Protein AF-A0A7L4IFW0-F1 (afdb_monomer)

Secondary structure (DSSP, 8-state):
-EEEEEEEE-SSSSSSPEEEEEEEESS--SSS---TGGGTPPSSEEEEEEE-TTT--EEEEEEEESEEEEEEEEETTSTT-SS-EEEEEEETTEEEEEETTT--

Organism: Scopus umbretta (NCBI:txid33581)

Mean predicted aligned error: 4.43 Å

pLDDT: mean 88.88, std 9.47, range [56.25, 96.88]

Structure (mmCIF, N/CA/C/O backbone):
data_AF-A0A7L4IFW0-F1
#
_entry.id   AF-A0A7L4IFW0-F1
#
loop_
_atom_site.group_PDB
_atom_site.id
_atom_site.type_symbol
_atom_site.label_atom_id
_atom_site.label_alt_id
_atom_site.label_comp_id
_atom_site.label_asym_id
_atom_site.label_entity_id
_atom_site.label_seq_id
_atom_site.pdbx_PDB_ins_code
_atom_site.Cartn_x
_atom_site.Cartn_y
_atom_site.Cartn_z
_atom_site.occupancy
_atom_site.B_iso_or_equiv
_atom_site.auth_seq_id
_atom_site.auth_comp_id
_atom_site.auth_asym_id
_atom_site.auth_atom_id
_atom_site.pdbx_PDB_model_num
ATOM 1 N N . VAL A 1 1 ? 4.780 -10.414 -5.414 1.00 84.88 1 VAL A N 1
ATOM 2 C CA . VAL A 1 1 ? 5.540 -10.854 -4.216 1.00 84.88 1 VAL A CA 1
ATOM 3 C C . VAL A 1 1 ? 5.363 -9.805 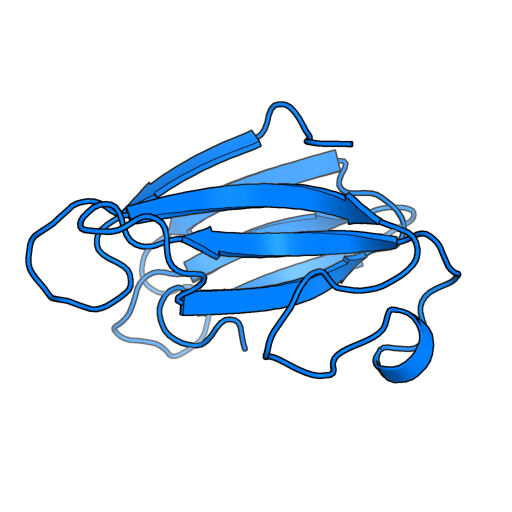-3.138 1.00 84.88 1 VAL A C 1
ATOM 5 O O . VAL A 1 1 ? 5.596 -8.645 -3.440 1.00 84.88 1 VAL A O 1
ATOM 8 N N . ALA A 1 2 ? 4.897 -10.175 -1.946 1.00 89.31 2 ALA A N 1
ATOM 9 C CA . ALA A 1 2 ? 4.707 -9.218 -0.855 1.00 89.31 2 ALA A CA 1
ATOM 10 C C . ALA A 1 2 ? 6.050 -8.807 -0.236 1.00 89.31 2 ALA A C 1
ATOM 12 O O . ALA A 1 2 ? 6.954 -9.636 -0.109 1.00 89.31 2 ALA A O 1
ATOM 13 N N . TYR A 1 3 ? 6.163 -7.538 0.145 1.00 91.88 3 TYR A N 1
ATOM 14 C CA . TYR A 1 3 ? 7.267 -7.048 0.962 1.00 91.88 3 TYR A CA 1
ATOM 15 C C . TYR A 1 3 ? 7.018 -7.377 2.437 1.00 91.88 3 TYR A C 1
ATOM 17 O O . TYR A 1 3 ? 5.888 -7.631 2.848 1.00 91.88 3 TYR A O 1
ATOM 25 N N . GLN A 1 4 ? 8.067 -7.325 3.258 1.00 91.19 4 GLN A N 1
ATOM 26 C CA . GLN A 1 4 ? 7.955 -7.485 4.714 1.00 91.19 4 GLN A CA 1
ATOM 27 C C . GLN A 1 4 ? 7.571 -6.167 5.409 1.00 91.19 4 GLN A C 1
ATOM 29 O O . GLN A 1 4 ? 8.066 -5.860 6.489 1.00 91.19 4 GLN A O 1
ATOM 34 N N . PHE A 1 5 ? 6.706 -5.376 4.772 1.00 89.06 5 PHE A N 1
ATOM 35 C CA . PHE A 1 5 ? 6.171 -4.134 5.321 1.00 89.06 5 PHE A CA 1
ATOM 36 C C . PHE A 1 5 ? 4.663 -4.274 5.435 1.00 89.06 5 PHE A C 1
ATOM 38 O O . PHE A 1 5 ? 3.985 -4.590 4.453 1.00 89.06 5 PHE A O 1
ATOM 45 N N . LEU A 1 6 ? 4.158 -4.050 6.640 1.00 93.00 6 LEU A N 1
ATOM 46 C CA . LEU A 1 6 ? 2.744 -4.114 6.947 1.00 93.00 6 LEU A CA 1
ATOM 47 C C . LEU A 1 6 ? 2.437 -3.084 8.026 1.00 93.00 6 LEU A C 1
ATOM 49 O O . LEU A 1 6 ? 3.200 -2.932 8.979 1.00 93.00 6 LEU A O 1
ATOM 53 N N . ALA A 1 7 ? 1.308 -2.414 7.872 1.00 95.19 7 ALA A N 1
ATOM 54 C CA . ALA A 1 7 ? 0.713 -1.566 8.881 1.00 95.19 7 ALA A CA 1
ATOM 55 C C . ALA A 1 7 ? -0.744 -1.972 9.105 1.00 95.19 7 ALA A C 1
ATOM 57 O O . ALA A 1 7 ? -1.359 -2.636 8.265 1.00 95.19 7 ALA A O 1
ATOM 58 N N . ILE A 1 8 ? -1.260 -1.596 10.268 1.00 95.75 8 ILE A N 1
ATOM 59 C CA . ILE A 1 8 ? -2.613 -1.907 10.710 1.00 95.75 8 ILE A CA 1
ATOM 60 C C . ILE A 1 8 ? -3.245 -0.590 11.145 1.00 95.75 8 ILE A C 1
ATOM 62 O O . ILE A 1 8 ? -2.766 0.014 12.099 1.00 95.75 8 ILE A O 1
ATOM 66 N N . GLU A 1 9 ? -4.265 -0.142 10.421 1.00 94.69 9 GLU A N 1
ATOM 67 C CA . GLU A 1 9 ? -4.950 1.134 10.655 1.00 94.69 9 GLU A CA 1
ATOM 68 C C . GLU A 1 9 ? -6.428 1.014 10.259 1.00 94.69 9 GLU A C 1
ATOM 70 O O . GLU A 1 9 ? -6.781 0.151 9.465 1.00 94.69 9 GLU A O 1
ATOM 75 N N . ASP A 1 10 ? -7.297 1.885 10.770 1.00 94.50 10 ASP A N 1
ATOM 76 C CA . ASP A 1 10 ? -8.705 1.974 10.341 1.00 94.50 10 ASP A CA 1
ATOM 77 C C . ASP A 1 10 ? -8.801 2.872 9.094 1.00 94.50 10 ASP A C 1
ATOM 79 O O . ASP A 1 10 ? -8.883 4.099 9.202 1.00 94.50 10 ASP A O 1
ATOM 83 N N . ALA A 1 11 ? -8.680 2.276 7.903 1.00 93.19 11 ALA A N 1
ATOM 84 C CA . ALA A 1 11 ? -8.516 3.012 6.651 1.00 93.19 11 ALA A CA 1
ATOM 85 C C . ALA A 1 11 ? -9.850 3.487 6.060 1.00 93.19 11 ALA A C 1
ATOM 87 O O . ALA A 1 11 ? -9.883 4.483 5.338 1.00 93.19 11 ALA A O 1
ATOM 88 N N . ASN A 1 12 ? -10.957 2.800 6.347 1.00 93.56 12 ASN A N 1
ATOM 89 C CA . ASN A 1 12 ? -12.292 3.174 5.870 1.00 93.56 12 ASN A CA 1
ATOM 90 C C . ASN A 1 12 ? -13.199 3.794 6.956 1.00 93.56 12 ASN A C 1
ATOM 92 O O . ASN A 1 12 ? -14.348 4.125 6.651 1.00 93.56 12 ASN A O 1
ATOM 96 N N . GLU A 1 13 ? -12.686 3.998 8.174 1.00 92.69 13 GLU A N 1
ATOM 97 C CA . GLU A 1 13 ? -13.387 4.566 9.337 1.00 92.69 13 GLU A CA 1
ATOM 98 C C . GLU A 1 13 ? -14.582 3.715 9.813 1.00 92.69 13 GLU A C 1
ATOM 100 O O . GLU A 1 13 ? -15.551 4.235 10.383 1.00 92.69 13 GLU A O 1
ATOM 105 N N . ASP A 1 14 ? -14.533 2.395 9.594 1.00 94.62 14 ASP A N 1
ATOM 106 C CA . ASP A 1 14 ? -15.566 1.451 10.037 1.00 94.62 14 ASP A CA 1
ATOM 107 C C . ASP A 1 14 ? -15.336 0.909 11.463 1.00 94.62 14 ASP A C 1
ATOM 109 O O . ASP A 1 14 ? -16.172 0.162 11.987 1.00 94.62 14 ASP A O 1
ATOM 113 N N . LYS A 1 15 ? -14.271 1.376 12.137 1.00 94.69 15 LYS A N 1
ATOM 114 C CA . LYS A 1 15 ? -13.808 0.962 13.476 1.00 94.69 15 LYS A CA 1
ATOM 115 C C . LYS A 1 15 ? -13.221 -0.446 13.530 1.00 94.69 15 LYS A C 1
ATOM 117 O O . LYS A 1 15 ? -12.963 -0.950 14.629 1.00 94.69 15 LYS A O 1
ATOM 122 N N . VAL A 1 16 ? -12.996 -1.081 12.386 1.00 96.62 16 VAL A N 1
ATOM 123 C CA . VAL A 1 16 ? -12.220 -2.309 12.254 1.00 96.62 16 VAL A CA 1
ATOM 124 C C . VAL A 1 16 ? -10.832 -1.941 11.747 1.00 96.62 16 VAL A C 1
ATOM 126 O O . VAL A 1 16 ? -10.630 -0.987 11.012 1.00 96.62 16 VAL A O 1
ATOM 129 N N . GLN A 1 17 ? -9.830 -2.668 12.228 1.00 96.56 17 GLN A N 1
ATOM 130 C CA . GLN A 1 17 ? -8.464 -2.468 11.776 1.00 96.56 17 GLN A CA 1
ATOM 131 C C . GLN A 1 17 ? -8.260 -3.155 10.425 1.00 96.56 17 GLN A C 1
ATOM 133 O O . GLN A 1 17 ? -8.456 -4.367 10.309 1.00 96.56 17 GLN A O 1
ATOM 138 N N . ASP A 1 18 ? -7.831 -2.385 9.438 1.00 96.88 18 ASP A N 1
ATOM 139 C CA . ASP A 1 18 ? -7.509 -2.815 8.086 1.00 96.88 18 ASP A CA 1
ATOM 140 C C . ASP A 1 18 ? -6.011 -3.091 7.938 1.00 96.88 18 ASP A C 1
ATOM 142 O O . ASP A 1 18 ? -5.191 -2.716 8.777 1.00 96.88 18 ASP 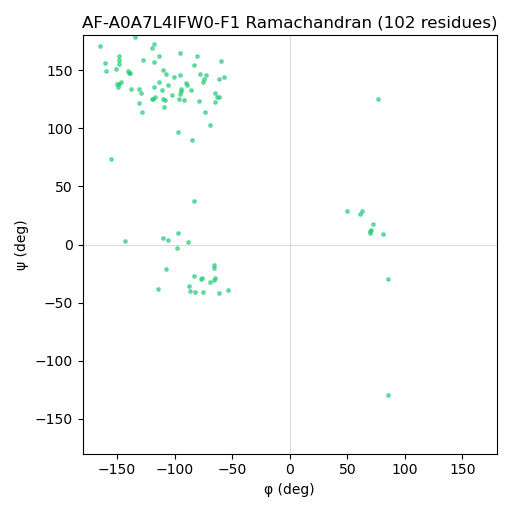A O 1
ATOM 146 N N . VAL A 1 19 ? -5.639 -3.775 6.857 1.00 96.50 19 VAL A N 1
ATOM 147 C CA . VAL A 1 19 ? -4.250 -4.143 6.574 1.00 96.50 19 VAL A CA 1
ATOM 148 C C . VAL A 1 19 ? -3.725 -3.317 5.414 1.00 96.50 19 VAL A C 1
ATOM 150 O O . VAL A 1 19 ? -4.269 -3.377 4.313 1.00 96.50 19 VAL A O 1
ATOM 153 N N . ILE A 1 20 ? -2.620 -2.612 5.644 1.00 96.19 20 ILE A N 1
ATOM 154 C CA . ILE A 1 20 ? -1.891 -1.873 4.618 1.00 96.19 20 ILE A CA 1
ATOM 155 C C . ILE A 1 20 ? -0.571 -2.584 4.378 1.00 96.19 20 ILE A C 1
ATOM 157 O O . ILE A 1 20 ? 0.190 -2.829 5.312 1.00 96.19 20 ILE A O 1
ATOM 161 N N . PHE A 1 21 ? -0.289 -2.943 3.133 1.00 95.81 21 PHE A N 1
ATOM 162 C CA . PHE A 1 21 ? 0.929 -3.666 2.790 1.00 95.81 21 PHE A CA 1
ATOM 163 C C . PHE A 1 21 ? 1.412 -3.308 1.391 1.00 95.81 21 PHE A C 1
ATOM 165 O O . PHE A 1 21 ? 0.672 -2.784 0.556 1.00 95.81 21 PHE A O 1
ATOM 172 N N . ALA A 1 22 ? 2.678 -3.625 1.143 1.00 95.00 22 ALA A N 1
ATOM 173 C CA . ALA A 1 22 ? 3.301 -3.442 -0.153 1.00 95.00 22 ALA A CA 1
ATOM 174 C C . ALA A 1 22 ? 3.521 -4.783 -0.857 1.00 95.00 22 ALA A C 1
ATOM 176 O O . ALA A 1 22 ? 3.862 -5.796 -0.234 1.00 95.00 22 ALA A O 1
ATOM 177 N N . PHE A 1 23 ? 3.420 -4.792 -2.183 1.00 93.56 23 PHE A N 1
ATOM 178 C CA . PHE A 1 23 ? 3.745 -5.960 -2.999 1.00 93.56 23 PHE A CA 1
ATOM 179 C C . PHE A 1 23 ? 4.228 -5.574 -4.396 1.00 93.56 23 PHE A C 1
ATOM 181 O O . PHE A 1 23 ? 3.840 -4.558 -4.951 1.00 93.56 23 PHE A O 1
ATOM 188 N N . LYS A 1 24 ? 5.071 -6.411 -4.998 1.00 91.88 24 LYS A N 1
ATOM 189 C CA . LYS A 1 24 ? 5.539 -6.256 -6.378 1.00 91.88 24 LYS A CA 1
ATOM 190 C C . LYS A 1 24 ? 4.695 -7.078 -7.343 1.00 91.88 24 LYS A C 1
ATOM 192 O O . LYS A 1 24 ? 4.533 -8.287 -7.123 1.00 91.88 24 LYS A O 1
ATOM 197 N N . ALA A 1 25 ? 4.208 -6.456 -8.412 1.00 88.94 25 ALA A N 1
ATOM 198 C CA . ALA A 1 25 ? 3.408 -7.108 -9.446 1.00 88.94 25 ALA A CA 1
ATOM 199 C C . ALA A 1 25 ? 3.637 -6.474 -10.829 1.00 88.94 25 ALA A C 1
ATOM 201 O O . ALA A 1 25 ? 4.040 -5.320 -10.942 1.00 88.94 25 ALA A O 1
ATOM 202 N N . SER A 1 26 ? 3.395 -7.239 -11.898 1.00 83.38 26 SER A N 1
ATOM 203 C CA . SER A 1 26 ? 3.460 -6.719 -13.276 1.00 83.38 26 SER A CA 1
ATOM 204 C C . SER A 1 26 ? 2.232 -5.897 -13.651 1.00 83.38 26 SER A C 1
ATOM 206 O O . SER A 1 26 ? 2.344 -4.975 -14.452 1.00 83.38 26 SER A O 1
ATOM 208 N N . ASN A 1 27 ? 1.092 -6.233 -13.047 1.00 72.75 27 ASN A N 1
ATOM 209 C CA . ASN A 1 27 ? -0.195 -5.563 -13.173 1.00 72.75 27 A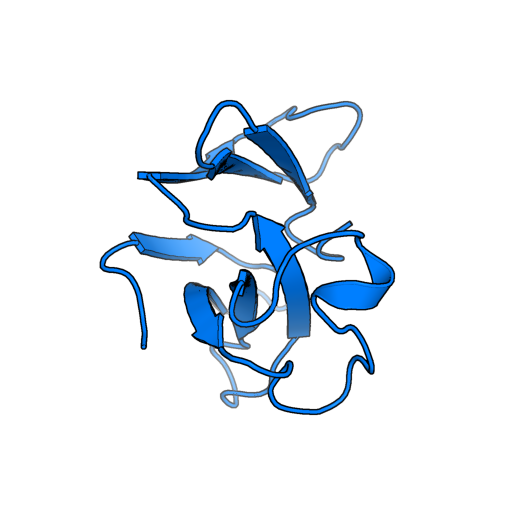SN A CA 1
ATOM 210 C C . ASN A 1 27 ? -0.852 -5.520 -11.787 1.00 72.75 27 ASN A C 1
ATOM 212 O O . ASN A 1 27 ? -0.666 -6.458 -11.006 1.00 72.75 27 ASN A O 1
ATOM 216 N N . GLY A 1 28 ? -1.620 -4.462 -11.510 1.00 62.06 28 GLY A N 1
ATOM 217 C CA . GLY A 1 28 ? -2.446 -4.366 -10.305 1.00 62.06 28 GLY A CA 1
ATOM 218 C C . GLY A 1 28 ? -3.428 -5.532 -10.217 1.00 62.06 28 GLY A C 1
ATOM 219 O O . GLY A 1 28 ? -3.918 -6.044 -11.233 1.00 62.06 28 GLY A O 1
ATOM 220 N N . THR A 1 29 ? -3.674 -6.003 -9.000 1.00 60.41 29 THR A N 1
ATOM 221 C CA . THR A 1 29 ? -4.601 -7.100 -8.755 1.00 60.41 29 THR A CA 1
ATOM 222 C C . THR A 1 29 ? -5.936 -6.507 -8.353 1.00 60.41 29 THR A C 1
ATOM 224 O O . THR A 1 29 ? -6.202 -6.301 -7.178 1.00 60.41 29 THR A O 1
ATOM 227 N N . SER A 1 30 ? -6.825 -6.387 -9.334 1.00 56.25 30 SER A N 1
ATOM 228 C CA . SER A 1 30 ? -8.275 -6.278 -9.160 1.00 56.25 30 SER A CA 1
ATOM 229 C C . SER A 1 30 ? -8.830 -4.915 -8.707 1.00 56.25 30 SER A C 1
ATOM 231 O O . SER A 1 30 ? -8.540 -4.391 -7.642 1.00 56.25 30 SER A O 1
ATOM 233 N N . SER A 1 31 ? -9.768 -4.414 -9.517 1.00 56.72 31 SER A N 1
ATOM 234 C CA . SER A 1 31 ? -10.731 -3.321 -9.287 1.00 56.72 31 SER A CA 1
ATOM 235 C C . SER A 1 31 ? -10.318 -1.863 -9.535 1.00 56.72 31 SER A C 1
ATOM 237 O O . SER A 1 31 ? -11.186 -1.114 -9.977 1.00 56.72 31 SER A O 1
ATOM 239 N N . PHE A 1 32 ? -9.053 -1.454 -9.383 1.00 63.66 32 PHE A N 1
ATOM 240 C CA . PHE A 1 32 ? -8.690 -0.025 -9.503 1.00 63.66 32 PHE A CA 1
ATOM 241 C C . PHE A 1 32 ? -8.131 0.414 -10.866 1.00 63.66 32 PHE A C 1
ATOM 243 O O . PHE A 1 32 ? -7.911 1.605 -11.067 1.00 63.66 32 PHE A O 1
ATOM 250 N N . ASN A 1 33 ? -7.948 -0.505 -11.827 1.00 68.19 33 ASN A N 1
ATOM 251 C CA . ASN A 1 33 ? -7.476 -0.210 -13.195 1.00 68.19 33 ASN A CA 1
ATOM 252 C C . ASN A 1 33 ? -6.209 0.676 -13.260 1.00 68.19 33 ASN A C 1
ATOM 254 O O . ASN A 1 33 ? -6.024 1.402 -14.232 1.00 68.19 33 ASN A O 1
ATOM 258 N N . ARG A 1 34 ? -5.330 0.618 -12.250 1.00 78.56 34 ARG A N 1
ATOM 259 C CA . ARG A 1 34 ? -4.041 1.325 -12.257 1.00 78.56 34 ARG A CA 1
ATOM 260 C C . ARG A 1 34 ? -2.908 0.358 -12.565 1.00 78.56 34 ARG A C 1
ATOM 262 O O . ARG A 1 34 ? -2.773 -0.688 -11.928 1.00 78.56 34 ARG A O 1
ATOM 269 N N . SER A 1 35 ? -2.077 0.718 -13.532 1.00 85.44 35 SER A N 1
ATOM 270 C CA . SER A 1 35 ? -0.876 -0.023 -13.899 1.00 85.44 35 SER A CA 1
ATOM 271 C C . SER A 1 35 ? 0.389 0.772 -13.581 1.00 85.44 35 SER A C 1
ATOM 273 O O . SER A 1 35 ? 0.360 1.991 -13.439 1.00 85.44 35 SER A O 1
ATOM 275 N N . CYS A 1 36 ? 1.529 0.079 -13.516 1.00 89.31 36 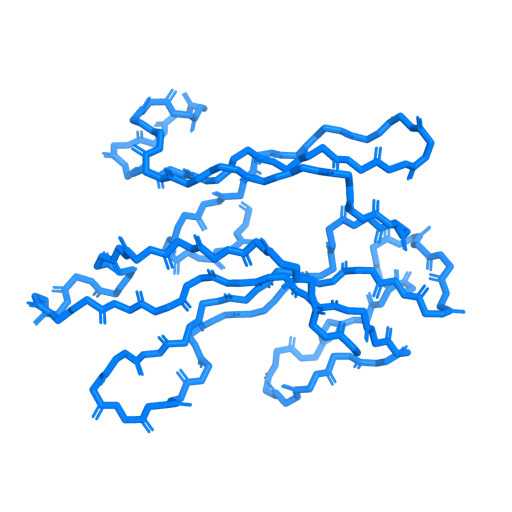CYS A N 1
ATOM 276 C CA . CYS A 1 36 ? 2.839 0.722 -13.389 1.00 89.31 36 CYS A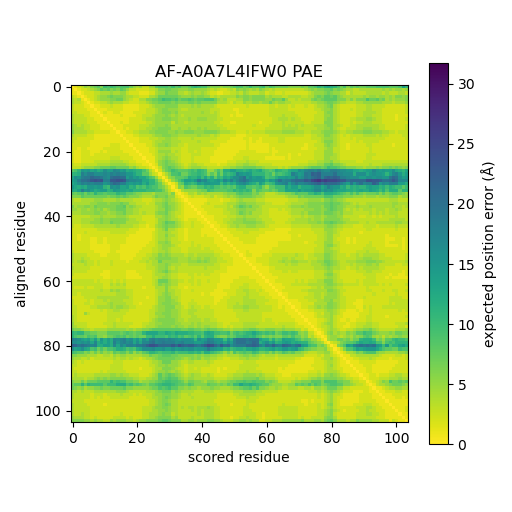 CA 1
ATOM 277 C C . CYS A 1 36 ? 3.070 1.774 -14.484 1.00 89.31 36 CYS A C 1
ATOM 279 O O . CYS A 1 36 ? 3.602 2.843 -14.211 1.00 89.31 36 CYS A O 1
ATOM 281 N N . LEU A 1 37 ? 2.631 1.476 -15.712 1.00 88.56 37 LEU A N 1
ATOM 282 C CA . LEU A 1 37 ? 2.837 2.335 -16.876 1.00 88.56 37 LEU A CA 1
ATOM 283 C C . LEU A 1 37 ? 2.024 3.631 -16.798 1.00 88.56 37 LEU A C 1
ATOM 285 O O . LEU A 1 37 ? 2.507 4.658 -17.269 1.00 88.56 37 LEU A O 1
ATOM 289 N N . ASP A 1 38 ? 0.839 3.600 -16.179 1.00 86.44 38 ASP A N 1
ATOM 290 C CA . ASP A 1 38 ? 0.004 4.797 -15.991 1.00 86.44 38 ASP A CA 1
ATOM 291 C C . ASP A 1 38 ? 0.681 5.824 -15.069 1.00 86.44 38 ASP A C 1
ATOM 293 O O . ASP A 1 38 ? 0.489 7.025 -15.232 1.00 86.44 38 ASP A O 1
ATOM 297 N N . GLU A 1 39 ? 1.519 5.347 -14.143 1.00 86.50 39 GLU A N 1
ATOM 298 C CA . GLU A 1 39 ? 2.326 6.161 -13.221 1.00 86.50 39 GLU A CA 1
ATOM 299 C C . GLU A 1 39 ? 3.776 6.350 -13.729 1.00 86.50 39 GLU A C 1
ATOM 301 O O . GLU A 1 39 ? 4.644 6.840 -13.008 1.00 86.50 39 GLU A O 1
ATOM 306 N N . GLY A 1 40 ? 4.072 5.958 -14.977 1.00 89.38 40 GLY A N 1
ATOM 307 C CA . GLY A 1 40 ? 5.392 6.130 -15.598 1.00 89.38 40 GLY A CA 1
ATOM 308 C C . GLY A 1 40 ? 6.494 5.208 -15.061 1.00 89.38 40 GLY A C 1
ATOM 309 O O . GLY A 1 40 ? 7.675 5.476 -15.284 1.00 89.38 40 GLY A O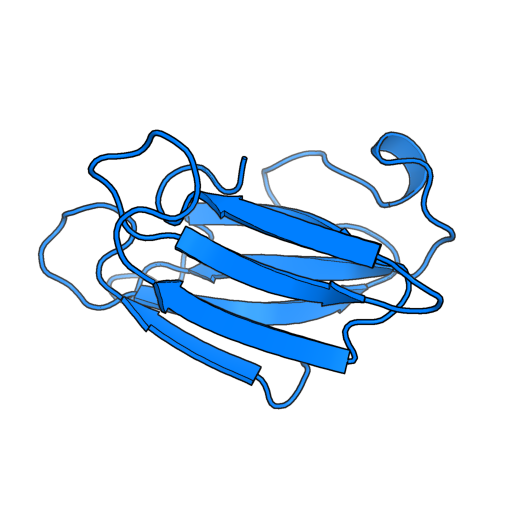 1
ATOM 310 N N . LEU A 1 41 ? 6.132 4.124 -14.371 1.00 90.56 41 LEU A N 1
ATOM 311 C CA . LEU A 1 41 ? 7.057 3.157 -13.782 1.00 90.56 41 LEU A CA 1
ATOM 312 C C . LEU A 1 41 ? 7.293 1.948 -14.712 1.00 90.56 41 LEU A C 1
ATOM 314 O O . LEU A 1 41 ? 6.363 1.484 -15.383 1.00 90.56 41 LEU A O 1
ATOM 318 N N . PRO A 1 42 ? 8.503 1.358 -14.723 1.00 91.25 42 PRO A N 1
ATOM 319 C CA . PRO A 1 42 ? 8.748 0.073 -15.368 1.00 91.25 42 PRO A CA 1
ATOM 320 C C . PRO A 1 42 ? 7.906 -1.044 -14.735 1.00 91.25 42 PRO A C 1
ATOM 322 O O . PRO A 1 42 ? 7.721 -1.101 -13.521 1.00 91.25 42 PRO A O 1
ATOM 325 N N . SER A 1 43 ? 7.422 -1.973 -15.562 1.00 90.19 43 SER A N 1
ATOM 326 C CA . SER A 1 43 ? 6.731 -3.180 -15.093 1.00 90.19 43 SER A CA 1
ATOM 327 C C . SER A 1 43 ? 7.715 -4.356 -14.984 1.00 90.19 43 SER A C 1
ATOM 329 O O . SER A 1 43 ? 8.462 -4.601 -15.937 1.00 90.19 43 SER A O 1
ATOM 331 N N . PRO A 1 44 ? 7.712 -5.130 -13.879 1.00 91.94 44 PRO A N 1
ATOM 332 C CA . PRO A 1 44 ? 6.875 -4.979 -12.685 1.00 91.94 44 PRO A CA 1
ATOM 333 C C . PRO A 1 44 ? 7.340 -3.869 -11.735 1.00 91.94 44 PRO A C 1
ATOM 335 O O . PRO A 1 44 ? 8.540 -3.694 -11.529 1.00 91.94 44 PRO A O 1
ATOM 338 N N . CYS A 1 45 ? 6.380 -3.226 -11.071 1.00 92.88 45 CYS A N 1
ATOM 339 C CA . CYS A 1 45 ? 6.607 -2.204 -10.051 1.00 92.88 45 CYS A CA 1
ATOM 340 C C . CYS A 1 45 ? 6.007 -2.619 -8.698 1.00 92.88 45 CYS A C 1
ATOM 342 O O . CYS A 1 45 ? 5.281 -3.616 -8.582 1.00 92.88 45 CYS A O 1
ATOM 344 N N . ALA A 1 46 ? 6.349 -1.867 -7.661 1.00 93.62 46 ALA A N 1
ATOM 345 C CA . ALA A 1 46 ? 5.812 -2.008 -6.324 1.00 93.62 46 ALA A CA 1
ATOM 346 C C . ALA A 1 46 ? 4.499 -1.226 -6.173 1.00 93.62 46 ALA A C 1
ATOM 348 O O . ALA A 1 46 ? 4.398 -0.053 -6.535 1.00 93.62 46 ALA A O 1
ATOM 349 N N . PHE A 1 47 ? 3.513 -1.897 -5.597 1.00 93.50 47 PHE A N 1
ATOM 350 C CA . PHE A 1 47 ? 2.202 -1.384 -5.247 1.00 93.50 47 PHE A CA 1
ATOM 351 C C . PHE A 1 47 ? 2.082 -1.286 -3.731 1.00 93.50 47 PHE A C 1
ATOM 353 O O . PHE A 1 47 ? 2.661 -2.098 -3.004 1.00 93.50 47 PHE A O 1
ATOM 360 N N . VAL A 1 48 ? 1.278 -0.335 -3.275 1.00 94.12 48 VAL A N 1
ATOM 361 C CA . VAL A 1 48 ? 0.749 -0.281 -1.912 1.00 94.12 48 VAL A CA 1
ATOM 362 C C . VAL A 1 48 ? -0.756 -0.483 -1.997 1.00 94.12 48 VAL A C 1
ATOM 364 O O . VAL A 1 48 ? -1.398 0.027 -2.916 1.00 94.12 48 VAL A O 1
ATOM 367 N N . ALA A 1 49 ? -1.315 -1.245 -1.065 1.00 94.38 49 ALA A N 1
ATOM 368 C CA . ALA A 1 49 ? -2.751 -1.450 -0.980 1.00 94.38 49 ALA A CA 1
ATOM 369 C C . ALA A 1 49 ? -3.228 -1.451 0.466 1.00 94.38 49 ALA A C 1
ATOM 371 O O . ALA A 1 49 ? -2.512 -1.911 1.358 1.00 94.38 49 ALA A O 1
ATOM 372 N N . ALA A 1 50 ? -4.467 -1.004 0.652 1.00 95.44 50 ALA A N 1
ATOM 373 C CA . ALA A 1 50 ? -5.237 -1.224 1.865 1.00 95.44 50 ALA A CA 1
ATOM 374 C C . ALA A 1 50 ? -6.311 -2.285 1.611 1.00 95.44 50 ALA A C 1
ATOM 376 O O . ALA A 1 50 ? -6.988 -2.285 0.579 1.00 95.44 50 ALA A O 1
ATOM 377 N N . VAL A 1 51 ? -6.479 -3.192 2.566 1.00 95.19 51 VAL A N 1
ATOM 378 C CA . VAL A 1 51 ? -7.437 -4.296 2.510 1.00 95.19 51 VAL A CA 1
ATOM 379 C C . VAL A 1 51 ? -8.260 -4.312 3.786 1.00 95.19 51 VAL A C 1
ATOM 381 O O . VAL A 1 51 ? -7.704 -4.311 4.881 1.00 95.19 51 VAL A O 1
ATOM 384 N N . SER A 1 52 ? -9.581 -4.381 3.629 1.00 96.06 52 SER A N 1
ATOM 385 C CA . SER A 1 52 ? -10.519 -4.347 4.744 1.00 96.06 52 SER A CA 1
ATOM 386 C C . SER A 1 52 ? -10.313 -5.529 5.687 1.00 96.06 52 SER A C 1
ATOM 388 O O . SER A 1 52 ? -10.396 -6.688 5.263 1.00 96.06 52 SER A O 1
ATOM 390 N N . GLY A 1 53 ? -10.138 -5.248 6.977 1.00 96.31 53 GLY A N 1
ATOM 391 C CA . GLY A 1 53 ? -10.051 -6.270 8.021 1.00 96.31 53 GLY A CA 1
ATOM 392 C C . GLY A 1 53 ? -11.357 -7.042 8.217 1.00 96.31 53 GLY A C 1
ATOM 393 O O . GLY A 1 53 ? -11.351 -8.170 8.708 1.00 96.31 53 GLY A O 1
ATOM 394 N N . THR A 1 54 ? -12.482 -6.472 7.778 1.00 96.69 54 THR A N 1
ATOM 395 C CA . THR A 1 54 ? -13.812 -7.072 7.924 1.00 96.69 54 THR A CA 1
ATOM 396 C C . THR A 1 54 ? -14.049 -8.223 6.945 1.00 96.69 54 THR A C 1
ATOM 398 O O . THR A 1 54 ? -14.677 -9.224 7.292 1.00 96.69 54 THR A O 1
ATOM 401 N N . ASN A 1 55 ? -13.609 -8.079 5.692 1.00 95.06 55 ASN A N 1
ATOM 402 C CA . ASN A 1 55 ? -13.995 -8.997 4.612 1.00 95.06 55 ASN A CA 1
ATOM 403 C C . ASN A 1 55 ? -12.886 -9.294 3.590 1.00 95.06 55 ASN A C 1
ATOM 405 O O . ASN A 1 55 ? -13.146 -9.993 2.610 1.00 95.06 55 ASN A O 1
ATOM 409 N N . GLY A 1 56 ? -11.676 -8.768 3.789 1.00 92.56 56 GLY A N 1
ATOM 410 C CA . GLY A 1 56 ? -10.541 -8.987 2.897 1.00 92.56 56 GLY A CA 1
ATOM 411 C C . GLY A 1 56 ? -10.664 -8.314 1.527 1.00 92.56 56 GLY A C 1
ATOM 412 O O . GLY A 1 56 ? -9.892 -8.637 0.626 1.00 92.56 56 GLY A O 1
ATOM 413 N N . ARG A 1 57 ? -11.630 -7.407 1.323 1.00 93.12 57 ARG A N 1
ATOM 414 C CA . ARG A 1 57 ? -11.747 -6.646 0.072 1.00 93.12 57 ARG A CA 1
ATOM 415 C C . ARG A 1 57 ? -10.694 -5.552 0.016 1.00 93.12 57 ARG A C 1
ATOM 417 O O . ARG A 1 57 ? -10.456 -4.870 1.007 1.00 93.12 57 ARG A O 1
ATOM 424 N N . VAL A 1 58 ? -10.120 -5.352 -1.165 1.00 92.88 58 VAL A N 1
ATOM 425 C CA . VAL A 1 58 ? -9.228 -4.222 -1.435 1.00 92.88 58 VAL A CA 1
ATOM 426 C C . VAL A 1 58 ? -10.031 -2.925 -1.319 1.00 92.88 58 VAL A C 1
ATOM 428 O O . VAL A 1 58 ? -11.052 -2.767 -1.989 1.00 92.88 58 VAL A O 1
ATOM 431 N N . LEU A 1 59 ? -9.586 -2.032 -0.439 1.00 93.62 59 LEU A N 1
ATOM 432 C CA . LEU A 1 59 ? -10.139 -0.690 -0.262 1.00 93.62 59 LEU A CA 1
ATOM 433 C C . LEU A 1 59 ? -9.564 0.271 -1.301 1.00 93.62 59 LEU A C 1
ATOM 435 O O . LEU A 1 59 ? -10.305 1.068 -1.866 1.00 93.62 59 LEU A O 1
ATOM 439 N N . TRP A 1 60 ? -8.263 0.157 -1.564 1.00 93.19 60 TRP A N 1
ATOM 440 C CA . TRP A 1 60 ? -7.552 0.826 -2.648 1.00 93.19 60 TRP A CA 1
ATOM 441 C C . TRP A 1 60 ? -6.231 0.108 -2.928 1.00 93.19 60 TRP A C 1
ATOM 443 O O . TRP A 1 60 ? -5.671 -0.564 -2.060 1.00 93.19 60 TRP A O 1
ATOM 453 N N . GLU A 1 61 ? -5.722 0.266 -4.148 1.00 92.81 61 GLU A N 1
ATOM 454 C CA . GLU A 1 61 ? -4.362 -0.118 -4.531 1.00 92.81 61 GLU A CA 1
ATOM 455 C C . GLU A 1 61 ? -3.746 0.962 -5.428 1.00 92.81 61 GLU A C 1
ATOM 457 O O . GLU A 1 61 ? -4.444 1.621 -6.211 1.00 92.81 61 GLU A O 1
ATOM 462 N N . ARG A 1 62 ? -2.428 1.152 -5.328 1.00 90.75 62 ARG A N 1
ATOM 463 C CA . ARG A 1 62 ? -1.712 2.126 -6.151 1.00 90.75 62 ARG A CA 1
ATOM 464 C C . ARG A 1 62 ? -0.263 1.724 -6.447 1.00 90.75 62 ARG A C 1
ATOM 466 O O . ARG A 1 62 ? 0.429 1.286 -5.527 1.00 90.75 62 ARG A O 1
ATOM 473 N N . PRO A 1 63 ? 0.224 1.914 -7.691 1.00 92.38 63 PRO A N 1
ATOM 474 C CA . PRO A 1 63 ? 1.654 1.861 -7.992 1.00 92.38 63 PRO A CA 1
ATOM 475 C C . PRO A 1 63 ? 2.412 2.977 -7.257 1.00 92.38 63 PRO A C 1
ATOM 477 O O . PRO A 1 63 ? 2.058 4.143 -7.386 1.00 92.38 63 PRO A O 1
ATOM 480 N N . ALA A 1 64 ? 3.460 2.636 -6.510 1.00 92.31 64 ALA A N 1
ATOM 481 C CA . ALA A 1 64 ? 4.183 3.599 -5.672 1.00 92.31 64 ALA A CA 1
ATOM 482 C C . ALA A 1 64 ? 5.632 3.847 -6.124 1.00 92.31 64 ALA A C 1
ATOM 484 O O . ALA A 1 64 ? 6.125 4.972 -6.047 1.00 92.31 64 ALA A O 1
ATOM 485 N N . ALA A 1 65 ? 6.338 2.808 -6.579 1.00 94.19 65 ALA A N 1
ATOM 486 C CA . ALA A 1 65 ? 7.735 2.903 -7.013 1.00 94.19 65 ALA A CA 1
ATOM 487 C C . ALA A 1 65 ? 8.154 1.668 -7.822 1.00 94.19 65 ALA A C 1
ATOM 489 O O . ALA A 1 65 ? 7.445 0.668 -7.842 1.00 94.19 65 ALA A O 1
ATOM 490 N N . GLU A 1 66 ? 9.338 1.685 -8.438 1.00 93.62 66 GLU A N 1
ATOM 491 C CA . GLU A 1 66 ? 9.924 0.480 -9.057 1.00 93.62 66 GLU A CA 1
ATOM 492 C C . GLU A 1 66 ? 10.165 -0.632 -8.025 1.00 93.62 66 GLU A C 1
ATOM 494 O O . GLU A 1 66 ? 9.898 -1.814 -8.260 1.00 93.62 66 GLU A O 1
ATOM 499 N N . GLU A 1 67 ? 10.664 -0.222 -6.862 1.00 94.19 67 GLU A N 1
ATOM 500 C CA . GLU A 1 67 ? 10.984 -1.051 -5.709 1.00 94.19 67 GLU A CA 1
ATOM 501 C C . GLU A 1 67 ? 10.758 -0.212 -4.450 1.00 94.19 67 GLU A C 1
ATOM 503 O O . GLU A 1 67 ? 11.154 0.954 -4.427 1.00 94.19 67 GLU A O 1
ATOM 508 N N . ILE A 1 68 ? 10.164 -0.792 -3.407 1.00 94.25 68 ILE A N 1
ATOM 509 C CA . ILE A 1 68 ? 10.016 -0.133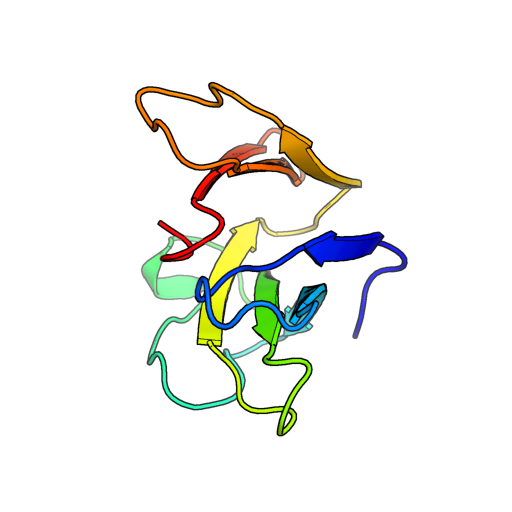 -2.103 1.00 94.25 68 ILE A CA 1
ATOM 510 C C . ILE A 1 68 ? 11.162 -0.575 -1.194 1.00 94.25 68 ILE A C 1
ATOM 512 O O . ILE A 1 68 ? 11.371 -1.769 -0.979 1.00 94.25 68 ILE A O 1
ATOM 516 N N . GLU A 1 69 ? 11.902 0.391 -0.655 1.00 94.81 69 GLU A N 1
ATOM 517 C CA . GLU A 1 69 ? 12.911 0.156 0.384 1.00 94.81 69 GLU A CA 1
ATOM 518 C C . GLU A 1 69 ? 12.321 0.202 1.781 1.00 94.81 69 GLU A C 1
ATOM 520 O O . GLU A 1 69 ? 12.781 -0.524 2.661 1.00 94.81 69 GLU A O 1
ATOM 525 N N . TRP A 1 70 ? 11.337 1.072 1.993 1.00 93.50 70 TRP A N 1
ATOM 526 C CA . TRP A 1 70 ? 10.770 1.303 3.308 1.00 93.50 70 TRP A CA 1
ATOM 527 C C . TRP A 1 70 ? 9.378 1.924 3.210 1.00 93.50 70 TRP A C 1
ATOM 529 O O . TRP A 1 70 ? 9.074 2.663 2.271 1.00 93.50 70 TRP A O 1
ATOM 539 N N . MET A 1 71 ? 8.535 1.614 4.192 1.00 94.62 71 MET A N 1
ATOM 540 C CA . MET A 1 71 ? 7.185 2.146 4.315 1.00 94.62 71 MET A CA 1
ATOM 541 C C . MET A 1 71 ? 6.800 2.250 5.793 1.00 94.62 71 MET A C 1
ATOM 543 O O . MET A 1 71 ? 7.007 1.299 6.546 1.00 94.62 71 MET A O 1
ATOM 547 N N . GLU A 1 72 ? 6.190 3.365 6.182 1.00 94.06 72 GLU A N 1
ATOM 548 C CA . GLU A 1 72 ? 5.594 3.574 7.508 1.00 94.06 72 GLU A CA 1
ATOM 549 C C . GLU A 1 72 ? 4.247 4.277 7.358 1.00 94.06 72 GLU A C 1
ATOM 551 O O . GLU A 1 72 ? 4.137 5.244 6.609 1.00 94.06 72 GLU A O 1
ATOM 556 N N . CYS A 1 73 ? 3.228 3.791 8.064 1.00 93.69 73 CYS A N 1
ATOM 557 C CA . CYS A 1 73 ? 1.868 4.332 8.051 1.00 93.69 73 CYS A CA 1
ATOM 558 C C . CYS A 1 73 ? 1.460 4.837 9.438 1.00 93.69 73 CYS A C 1
ATOM 560 O O . CYS A 1 73 ? 2.183 4.648 10.413 1.00 93.69 73 CYS A O 1
ATOM 562 N N . GLY A 1 74 ? 0.302 5.497 9.514 1.00 90.62 74 GLY A N 1
ATOM 563 C CA . GLY A 1 74 ? -0.203 6.080 10.762 1.00 90.62 74 GLY A CA 1
ATOM 564 C C . GLY A 1 74 ? 0.423 7.440 11.087 1.00 90.62 74 GLY A C 1
ATOM 565 O O . GLY A 1 74 ? 0.207 7.999 12.167 1.00 90.62 74 GLY A O 1
ATOM 566 N N . ILE A 1 75 ? 1.182 8.018 10.148 1.00 91.31 75 ILE A N 1
ATOM 567 C CA . ILE A 1 75 ? 1.816 9.320 10.337 1.00 91.31 75 ILE A CA 1
ATOM 568 C C . ILE A 1 75 ? 0.740 10.402 10.242 1.00 91.31 75 ILE A C 1
ATOM 570 O O . ILE A 1 75 ? 0.142 10.633 9.189 1.00 91.31 75 ILE A O 1
ATOM 574 N N . LYS A 1 76 ? 0.492 11.079 11.363 1.00 88.12 76 LYS A N 1
ATOM 575 C CA . LYS A 1 76 ? -0.453 12.200 11.439 1.00 88.12 76 LYS A CA 1
ATOM 576 C C . LYS A 1 76 ? 0.133 13.432 10.754 1.00 88.12 76 LYS A C 1
ATOM 578 O O . LYS A 1 76 ? 1.329 13.683 10.865 1.00 88.12 76 LYS A O 1
ATOM 583 N N . GLN A 1 77 ? -0.726 14.237 10.126 1.00 80.44 77 GLN A N 1
ATOM 584 C CA . GLN A 1 77 ? -0.340 15.483 9.444 1.00 80.44 77 GLN A CA 1
ATOM 585 C C . GLN A 1 77 ? 0.659 15.277 8.289 1.00 80.44 77 GLN A C 1
ATOM 587 O O . GLN A 1 77 ? 1.420 16.186 7.953 1.00 80.44 77 GLN A O 1
ATOM 592 N N . LEU A 1 78 ? 0.670 14.094 7.665 1.00 81.00 78 LEU A N 1
ATOM 593 C CA . LEU A 1 78 ? 1.424 13.881 6.433 1.00 81.00 78 LEU A CA 1
ATOM 594 C C . LEU A 1 78 ? 0.730 14.680 5.306 1.00 81.00 78 LEU A C 1
ATOM 596 O O . LEU A 1 78 ? -0.342 14.314 4.833 1.00 81.00 78 LEU A O 1
ATOM 600 N N . GLY A 1 79 ? 1.295 15.831 4.927 1.00 67.12 79 GLY A N 1
ATOM 601 C CA . GLY A 1 79 ? 0.694 16.746 3.947 1.00 67.12 79 GLY A CA 1
ATOM 602 C C . GLY A 1 79 ? -0.318 17.724 4.562 1.00 67.12 79 GLY A C 1
ATOM 603 O O . GLY A 1 79 ? 0.001 18.444 5.505 1.00 67.12 79 GLY A O 1
ATOM 604 N N . ARG A 1 80 ? -1.523 17.815 3.980 1.00 61.53 80 ARG A N 1
ATOM 605 C CA . ARG A 1 80 ? -2.595 18.747 4.403 1.00 61.53 80 ARG A CA 1
ATOM 606 C C . ARG A 1 80 ? -3.791 18.050 5.064 1.00 61.53 80 ARG A C 1
ATOM 608 O O . ARG A 1 80 ? -4.795 18.709 5.319 1.00 61.53 80 ARG A O 1
ATOM 615 N N . ALA A 1 81 ? -3.703 16.741 5.288 1.00 61.41 81 ALA A N 1
ATOM 616 C CA . ALA A 1 81 ? -4.833 15.917 5.688 1.00 61.41 81 ALA A CA 1
ATOM 617 C C . ALA A 1 81 ? -5.002 15.861 7.217 1.00 61.41 81 ALA A C 1
ATOM 619 O O . ALA A 1 81 ? -4.039 15.695 7.966 1.00 61.41 81 ALA A O 1
ATOM 620 N N . GLU A 1 82 ? -6.254 15.961 7.674 1.00 73.94 82 GLU A N 1
ATOM 621 C CA . GLU A 1 82 ? -6.660 15.557 9.032 1.00 73.94 82 GLU A CA 1
ATOM 622 C C . GLU A 1 82 ? -6.512 14.036 9.237 1.00 73.94 82 GLU A C 1
ATOM 624 O O . GLU A 1 82 ? -6.463 13.549 10.367 1.00 73.94 82 GLU A O 1
ATOM 629 N N . VAL A 1 83 ? -6.409 13.302 8.129 1.00 81.19 83 VAL A N 1
ATOM 630 C CA . VAL A 1 83 ? -6.310 11.848 8.033 1.00 81.19 83 VAL A CA 1
ATOM 631 C C . VAL A 1 83 ? -4.831 11.424 8.066 1.00 81.19 83 VAL A C 1
ATOM 633 O O . VAL A 1 83 ? -3.997 12.096 7.452 1.00 81.19 83 VAL A O 1
ATOM 636 N N . PRO A 1 84 ? -4.463 10.343 8.783 1.00 89.00 84 PRO A N 1
ATOM 637 C CA . PRO A 1 84 ? -3.115 9.780 8.727 1.00 89.00 84 PRO A CA 1
ATOM 638 C C . PRO A 1 84 ? -2.731 9.340 7.309 1.00 89.00 84 PRO A C 1
ATOM 640 O O . PRO A 1 84 ? -3.592 9.051 6.484 1.00 89.00 84 PRO A O 1
ATOM 643 N N . GLY A 1 85 ? -1.434 9.241 7.036 1.00 92.38 85 GLY A N 1
ATOM 644 C CA . GLY A 1 85 ? -0.929 8.734 5.760 1.00 92.38 85 GLY A CA 1
ATOM 645 C C . GLY A 1 85 ? 0.204 7.732 5.929 1.00 92.38 85 GLY A C 1
ATOM 646 O O . GLY A 1 85 ? 0.655 7.452 7.046 1.00 92.38 85 GLY A O 1
ATOM 647 N N . CYS A 1 86 ? 0.674 7.221 4.796 1.00 94.00 86 CYS A N 1
ATOM 648 C CA . CYS A 1 86 ? 1.866 6.394 4.694 1.00 94.00 86 CYS A CA 1
ATOM 649 C C . CYS A 1 86 ? 2.988 7.142 3.974 1.00 94.00 86 CYS A C 1
ATOM 651 O O . CYS A 1 86 ? 2.780 7.711 2.905 1.00 94.00 86 CYS A O 1
ATOM 653 N N . LEU A 1 87 ? 4.192 7.110 4.537 1.00 94.12 87 LEU A N 1
ATOM 654 C CA . LEU A 1 87 ? 5.412 7.520 3.857 1.00 94.12 87 LEU A CA 1
ATOM 655 C C . LEU A 1 87 ? 6.036 6.291 3.196 1.00 94.12 87 LEU A C 1
ATOM 657 O O . LEU A 1 87 ? 6.317 5.298 3.864 1.00 94.12 87 LEU A O 1
ATOM 661 N N . VAL A 1 88 ? 6.270 6.372 1.891 1.00 94.88 88 VAL A N 1
ATOM 662 C CA . VAL A 1 88 ? 6.883 5.317 1.083 1.00 94.88 88 VAL A CA 1
ATOM 663 C C . VAL A 1 88 ? 8.199 5.834 0.520 1.00 94.88 88 VAL A C 1
ATOM 665 O O . VAL A 1 88 ? 8.246 6.881 -0.128 1.00 94.88 88 VAL A O 1
ATOM 668 N N . VAL A 1 89 ? 9.270 5.079 0.750 1.00 95.25 89 VAL A N 1
ATOM 669 C CA . VAL A 1 89 ? 10.596 5.327 0.180 1.00 95.25 89 VAL A CA 1
ATOM 670 C C . VAL A 1 89 ? 10.871 4.252 -0.859 1.00 95.25 89 VAL A C 1
ATOM 672 O O . VAL A 1 89 ? 10.907 3.058 -0.547 1.00 95.25 89 VAL A O 1
ATOM 675 N N . GLY A 1 90 ? 11.043 4.681 -2.105 1.00 94.12 90 GLY A N 1
ATOM 676 C CA . GLY A 1 90 ? 11.284 3.814 -3.249 1.00 94.12 90 GLY A CA 1
ATOM 677 C C . GLY A 1 90 ? 12.635 4.049 -3.920 1.00 94.12 90 GLY A C 1
ATOM 678 O O . GLY A 1 90 ? 13.210 5.136 -3.848 1.00 94.12 90 GLY A O 1
ATOM 679 N N . LYS A 1 91 ? 13.128 3.033 -4.634 1.00 91.12 91 LYS A N 1
ATOM 680 C CA . LYS A 1 91 ? 14.334 3.138 -5.472 1.00 91.12 91 LYS A CA 1
ATOM 681 C C . LYS A 1 91 ? 14.026 3.731 -6.851 1.00 91.12 91 LYS A C 1
ATOM 683 O O . LYS A 1 91 ? 12.918 3.539 -7.350 1.00 91.12 91 LYS A O 1
ATOM 688 N N . PRO A 1 92 ? 15.021 4.366 -7.504 1.00 84.44 92 PRO A N 1
ATOM 689 C CA . PRO A 1 92 ? 16.345 4.705 -6.962 1.00 84.44 92 PRO A CA 1
ATOM 690 C C . PRO A 1 92 ? 16.336 5.915 -6.012 1.00 84.44 92 PRO A C 1
ATOM 692 O O . PRO A 1 92 ? 17.166 5.955 -5.114 1.00 84.44 92 PRO A O 1
ATOM 695 N N . MET A 1 93 ? 15.418 6.871 -6.185 1.00 85.31 93 MET A N 1
ATOM 696 C CA . MET A 1 93 ? 15.214 8.025 -5.293 1.00 85.31 93 MET A CA 1
ATOM 697 C C . MET A 1 93 ? 13.769 8.522 -5.427 1.00 85.31 93 MET A C 1
ATOM 699 O O . MET A 1 93 ? 13.511 9.543 -6.062 1.00 85.31 93 MET A O 1
ATOM 703 N N . SER A 1 94 ? 12.819 7.773 -4.874 1.00 88.81 94 SER A N 1
ATOM 704 C CA . SER A 1 94 ? 11.407 8.157 -4.828 1.00 88.81 94 SER A CA 1
ATOM 705 C C . SER A 1 94 ? 10.950 8.306 -3.379 1.00 88.81 94 SER A C 1
ATOM 707 O O . SER A 1 94 ? 11.269 7.474 -2.532 1.00 88.81 94 SER A O 1
ATOM 709 N N . LEU A 1 95 ? 10.205 9.371 -3.099 1.00 91.81 95 LEU A N 1
ATOM 710 C CA . LEU A 1 95 ? 9.552 9.632 -1.820 1.00 91.81 95 LEU A CA 1
ATOM 711 C C . LEU A 1 95 ? 8.101 9.986 -2.116 1.00 91.81 95 LEU A C 1
ATOM 713 O O . LEU A 1 95 ? 7.835 10.946 -2.840 1.00 91.81 95 LEU A O 1
ATOM 717 N N . MET A 1 96 ? 7.179 9.214 -1.555 1.00 91.56 96 MET A N 1
ATOM 718 C CA . MET A 1 96 ? 5.749 9.378 -1.779 1.00 91.56 96 MET A CA 1
ATOM 719 C C . MET A 1 96 ? 5.014 9.395 -0.441 1.00 91.56 96 MET A C 1
ATOM 721 O O . MET A 1 96 ? 5.267 8.565 0.429 1.00 91.56 96 MET A O 1
ATOM 725 N N . ALA A 1 97 ? 4.106 10.353 -0.290 1.00 92.62 97 ALA A N 1
ATOM 726 C CA . ALA A 1 97 ? 3.081 10.336 0.742 1.00 92.62 97 ALA A CA 1
ATOM 727 C C . ALA A 1 97 ? 1.820 9.722 0.130 1.00 92.62 97 ALA A C 1
ATOM 729 O O . ALA A 1 97 ? 1.445 10.114 -0.971 1.00 92.62 97 ALA A O 1
ATOM 730 N N . VAL A 1 98 ? 1.210 8.772 0.829 1.00 92.38 98 VAL A N 1
ATOM 731 C CA . VAL A 1 98 ? -0.010 8.082 0.404 1.00 92.38 98 VAL A CA 1
ATOM 732 C C . VAL A 1 98 ? -1.093 8.343 1.441 1.00 92.38 98 VAL A C 1
ATOM 734 O O . VAL A 1 98 ? -0.885 8.080 2.628 1.00 92.38 98 VAL A O 1
ATOM 737 N N . ASP A 1 99 ? -2.236 8.862 1.012 1.00 91.94 99 ASP A N 1
ATOM 738 C CA . ASP A 1 99 ? -3.406 9.029 1.869 1.00 9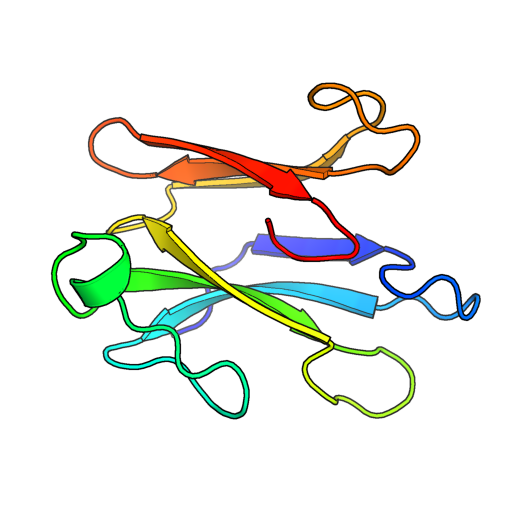1.94 99 ASP A CA 1
ATOM 739 C C . ASP A 1 99 ? -3.946 7.661 2.316 1.00 91.94 99 ASP A C 1
ATOM 741 O O . ASP A 1 99 ? -4.157 6.761 1.501 1.00 91.94 99 ASP A O 1
ATOM 745 N N . LEU A 1 100 ? -4.176 7.487 3.621 1.00 91.94 100 LEU A N 1
ATOM 746 C CA . LEU A 1 100 ? -4.603 6.201 4.172 1.00 91.94 100 LEU A CA 1
ATOM 747 C C . LEU A 1 100 ? -5.998 5.773 3.68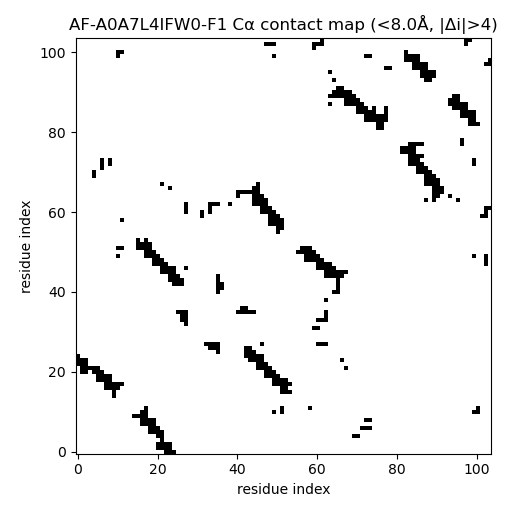6 1.00 91.94 100 LEU A C 1
ATOM 749 O O . LEU A 1 100 ? -6.257 4.576 3.569 1.00 91.94 100 LEU A O 1
ATOM 753 N N . ARG A 1 101 ? -6.901 6.718 3.405 1.00 91.00 101 ARG A N 1
ATOM 754 C CA . ARG A 1 101 ? -8.290 6.431 3.021 1.00 91.00 101 ARG A CA 1
ATOM 755 C C . ARG A 1 101 ? -8.442 6.205 1.528 1.00 91.00 101 ARG A C 1
ATOM 757 O O . ARG A 1 101 ? -9.234 5.357 1.122 1.00 91.00 101 ARG A O 1
ATOM 764 N N . THR A 1 102 ? -7.747 6.995 0.715 1.00 91.00 102 THR A N 1
ATOM 765 C CA . THR A 1 102 ? -7.950 7.016 -0.742 1.00 91.00 102 THR A CA 1
ATOM 766 C C . THR A 1 102 ? -6.817 6.360 -1.523 1.00 91.00 102 THR A C 1
ATOM 768 O O . THR A 1 102 ? -7.019 5.972 -2.677 1.00 91.00 102 THR A O 1
ATOM 771 N N . GLY A 1 103 ? -5.633 6.235 -0.921 1.00 89.81 103 GLY A N 1
ATOM 772 C CA . GLY A 1 103 ? -4.419 5.818 -1.613 1.00 89.81 103 GLY A CA 1
ATOM 773 C C . GLY A 1 103 ? -3.866 6.871 -2.582 1.00 89.81 103 GLY A C 1
ATOM 774 O O . GLY A 1 103 ? -3.042 6.524 -3.430 1.00 89.81 103 GLY A O 1
ATOM 775 N N . GLU A 1 104 ? -4.347 8.121 -2.531 1.00 87.56 104 GLU A N 1
ATOM 776 C CA . GLU A 1 104 ? -3.860 9.234 -3.368 1.00 87.56 104 GLU A CA 1
ATOM 777 C C . GLU A 1 104 ? -2.567 9.886 -2.867 1.00 87.56 104 GLU A C 1
ATOM 779 O O . GLU A 1 104 ? -2.262 9.784 -1.660 1.00 87.56 104 GLU A O 1
#

Nearest PDB structures (foldseek):
  4ci3-assembly1_A  TM=4.507E-01  e=9.531E-01  Homo sapiens
  8wqr-assembly1_A  TM=4.873E-01  e=1.577E+00  Homo sapiens
  8d80-assembly1_A  TM=4.800E-01  e=2.467E+00  Homo sapiens
  9dqd-assembly1_B  TM=4.942E-01  e=3.860E+00  Homo sapiens
  4dka-assembly2_C-2  TM=2.392E-01  e=4.565E+00  Trypanosoma brucei

InterPro domains:
  IPR045232 Protein FAM234 [PTHR21419] (3-104)
  IPR055409 FAM234A/B, beta-propeller [PF23727] (1-104)

Radius of gyration: 12.7 Å; Cα contacts (8 Å, |Δi|>4): 259; chains: 1; bounding box: 32×30×30 Å

Sequence (104 aa):
VAYQFLAIEDANEDKVQDVIFAFKASNGTSSFNRSCLDEGLPSPCAFVAAVSGTNGRVLWERPAAEEIEWMECGIKQLGRAEVPGCLVVGKPMSLMAVDLRTGE

Foldseek 3Di:
DWDPDWDWDDQAPPPHTKIKTKDWAQADDDDPREGCVNVPHDGGAMKIWIADPVPRHTQDMYGFERAWPDKDWPQACPDPDNATWMWTAYPPGGTDTAGSHYRD

Solvent-accessible surface area (backbone atoms only — not comparable to full-atom values): 5875 Å² total; per-residue (Å²): 87,73,53,101,44,75,43,76,44,56,42,84,72,80,84,50,60,16,43,34,39,36,32,44,39,67,56,64,86,76,90,70,91,55,41,25,64,82,74,74,34,61,72,54,16,17,29,41,35,37,27,36,58,86,76,69,47,75,73,34,67,37,69,75,31,52,37,72,79,47,68,51,59,76,40,70,58,55,80,91,40,96,51,40,14,26,47,37,36,19,50,96,86,41,78,44,71,30,37,51,66,70,53,82